Protein AF-A0A855UEG8-F1 (afdb_monomer)

pLDDT: mean 83.92, std 11.62, range [43.59, 94.69]

Nearest PDB structures (foldseek):
  9ca0-assembly1_A  TM=7.412E-01  e=6.186E+00  Homo sapiens
  8qkh-assembly1_n  TM=3.417E-01  e=5.387E-01  Staphylococcus phage 812
  7ulb-assembly4_D  TM=3.550E-01  e=8.272E+00  Dendraspis polylepis polylepis

Sequence (78 aa):
MGCKKNFVIKVSQNFGGGVEQWYYYSGTTYTVQGEVFGNFVDDIRNAKDYTSKKRAENAMEKLKIKVWNWSNMMVIQK

Secondary structure (DSSP, 8-state):
------EEEEEEEE-STT-EEEEEEEEEEEEETTEEEEEEES-GGGS--BSSHHHHHHHHHHHHHHSTT---EEEEE-

Solvent-accessible surface area (backbone atoms only — not comparable to full-atom values): 4600 Å² total; per-residue (Å²): 131,82,80,81,62,29,16,31,43,36,34,37,40,73,84,64,90,87,54,75,44,70,31,18,38,40,79,50,70,50,74,57,99,87,43,49,41,77,40,70,34,81,49,72,84,64,26,32,77,20,87,35,64,70,60,33,48,55,50,48,55,56,44,61,74,50,35,86,86,67,57,67,70,48,75,44,79,100

Organism: Enterococcus faecalis (NCBI:txid1351)

Structure (mmCIF, N/CA/C/O backbone):
data_AF-A0A855UEG8-F1
#
_entry.id   AF-A0A855UEG8-F1
#
loop_
_atom_site.grou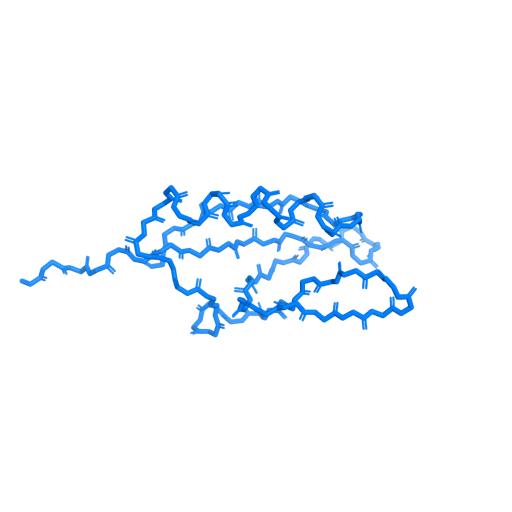p_PDB
_atom_site.id
_atom_site.type_symbol
_atom_site.label_atom_id
_atom_site.label_alt_id
_atom_site.label_comp_id
_atom_site.label_asym_id
_atom_site.label_entity_id
_atom_site.label_seq_id
_atom_site.pdbx_PDB_ins_code
_atom_site.Cartn_x
_atom_site.Cartn_y
_atom_site.Cartn_z
_atom_site.occupancy
_atom_site.B_iso_or_equiv
_atom_site.auth_seq_id
_atom_site.auth_comp_id
_atom_site.auth_asym_id
_atom_site.auth_atom_id
_atom_site.pdbx_PDB_model_num
ATOM 1 N N . MET A 1 1 ? -26.924 -1.714 11.819 1.00 43.59 1 MET A N 1
ATOM 2 C CA . MET A 1 1 ? -25.594 -2.335 11.628 1.00 43.59 1 MET A CA 1
ATOM 3 C C . MET A 1 1 ? -24.723 -1.315 10.905 1.00 43.59 1 MET A C 1
ATOM 5 O O . MET A 1 1 ? -25.012 -1.012 9.758 1.00 43.59 1 MET A O 1
ATOM 9 N N . GLY A 1 2 ? -23.780 -0.660 11.589 1.00 50.88 2 GLY A N 1
ATOM 10 C CA . GLY A 1 2 ? -22.985 0.409 10.972 1.00 50.88 2 GLY A CA 1
ATOM 11 C C . GLY A 1 2 ? -22.091 -0.151 9.868 1.00 50.88 2 GLY A C 1
ATOM 12 O O . GLY A 1 2 ? -21.357 -1.104 10.126 1.00 50.88 2 GLY A O 1
ATOM 13 N N . CYS A 1 3 ? -22.153 0.410 8.654 1.00 56.62 3 CYS A N 1
ATOM 14 C CA . CYS A 1 3 ? -21.195 0.091 7.596 1.00 56.62 3 CYS A CA 1
ATOM 15 C C . CYS A 1 3 ? -19.784 0.251 8.168 1.00 56.62 3 CYS A C 1
ATOM 17 O O . CYS A 1 3 ? -19.408 1.347 8.592 1.00 56.62 3 CYS A O 1
ATOM 19 N N . LYS A 1 4 ? -19.019 -0.845 8.233 1.00 63.28 4 LYS A N 1
ATOM 20 C CA . LYS A 1 4 ? -17.603 -0.785 8.598 1.00 63.28 4 LYS A CA 1
ATOM 21 C C . LYS A 1 4 ? -16.920 0.074 7.540 1.00 63.28 4 LYS A C 1
ATOM 23 O O . LYS A 1 4 ? -16.771 -0.352 6.402 1.00 63.28 4 LYS A O 1
ATOM 28 N N . LYS A 1 5 ? -16.578 1.307 7.912 1.00 77.31 5 LYS A N 1
ATOM 29 C CA . LYS A 1 5 ? -15.824 2.222 7.060 1.00 77.31 5 LYS A CA 1
ATOM 30 C C . LYS A 1 5 ? -14.404 1.682 6.968 1.00 77.31 5 LYS A C 1
ATOM 32 O O . LYS A 1 5 ? -13.639 1.811 7.925 1.00 77.31 5 LYS A O 1
ATOM 37 N N . ASN A 1 6 ? -14.084 1.043 5.853 1.00 90.56 6 ASN A N 1
ATOM 38 C CA . ASN A 1 6 ? -12.720 0.633 5.573 1.00 90.56 6 ASN A CA 1
ATOM 39 C C . ASN A 1 6 ? -11.993 1.762 4.850 1.00 90.56 6 ASN A C 1
ATOM 41 O O . ASN A 1 6 ? -12.596 2.597 4.177 1.00 90.56 6 ASN A O 1
ATOM 45 N N . PHE A 1 7 ? -10.681 1.789 5.014 1.00 94.12 7 PHE A N 1
ATOM 46 C CA . PHE A 1 7 ? -9.805 2.743 4.357 1.00 94.12 7 PHE A CA 1
ATOM 47 C C . PHE A 1 7 ? -8.825 1.984 3.481 1.00 94.12 7 PHE A C 1
ATOM 49 O O . PHE A 1 7 ? -8.399 0.891 3.850 1.00 94.12 7 PHE A O 1
ATOM 56 N N . VAL A 1 8 ? -8.456 2.561 2.345 1.00 94.69 8 VAL A N 1
ATOM 57 C CA . VAL A 1 8 ? -7.473 1.990 1.418 1.00 94.69 8 VAL A CA 1
ATOM 58 C C . VAL A 1 8 ? -6.462 3.060 1.024 1.00 94.69 8 VAL A C 1
ATOM 60 O O . VAL A 1 8 ? -6.754 4.257 1.080 1.00 94.69 8 VAL A O 1
ATOM 63 N N . ILE A 1 9 ? -5.266 2.629 0.632 1.00 93.56 9 ILE A N 1
ATOM 64 C CA . ILE A 1 9 ? -4.224 3.521 0.117 1.00 93.56 9 ILE A CA 1
ATOM 65 C C . ILE A 1 9 ? -4.336 3.527 -1.405 1.00 93.56 9 ILE A C 1
ATOM 67 O O . ILE A 1 9 ? -4.240 2.474 -2.037 1.00 93.56 9 ILE A O 1
ATOM 71 N N . LYS A 1 10 ? -4.542 4.712 -1.975 1.00 93.00 10 LYS A N 1
ATOM 72 C CA . LYS A 1 10 ? -4.600 4.974 -3.411 1.00 93.00 10 LYS A CA 1
ATOM 73 C C . LYS A 1 10 ? -3.307 5.675 -3.831 1.00 93.00 10 LYS A C 1
ATOM 75 O O . LYS A 1 10 ? -2.887 6.626 -3.172 1.00 93.00 10 LYS A O 1
ATOM 80 N N . VAL A 1 11 ? -2.679 5.212 -4.902 1.00 89.69 11 VAL A N 1
ATOM 81 C CA . VAL A 1 11 ? -1.421 5.743 -5.438 1.00 89.69 11 VAL A CA 1
ATOM 82 C C . VAL A 1 11 ? -1.633 6.120 -6.896 1.00 89.69 11 VAL A C 1
ATOM 84 O O . VAL A 1 11 ? -2.262 5.372 -7.640 1.00 89.69 11 VAL A O 1
ATOM 87 N N . SER A 1 12 ? -1.167 7.290 -7.305 1.00 87.25 12 SER A N 1
ATOM 88 C CA . SER A 1 12 ? -1.036 7.600 -8.729 1.00 87.25 12 SER A CA 1
ATOM 89 C C . SER A 1 12 ? 0.271 7.013 -9.242 1.00 87.25 12 SER A C 1
ATOM 91 O O . SER A 1 12 ? 1.171 6.753 -8.456 1.00 87.25 12 SER A O 1
ATOM 93 N N . GLN A 1 13 ? 0.391 6.784 -10.538 1.00 78.25 13 GLN A N 1
ATOM 94 C CA . GLN A 1 13 ? 1.643 6.478 -11.216 1.00 78.25 13 GLN A CA 1
ATOM 95 C C . GLN A 1 13 ? 1.640 7.212 -12.548 1.00 78.25 13 GLN A C 1
ATOM 97 O O . GLN A 1 13 ? 0.629 7.226 -13.255 1.00 78.25 13 GLN A O 1
ATOM 102 N N . ASN A 1 14 ? 2.765 7.843 -12.875 1.00 74.75 14 ASN A N 1
ATOM 103 C CA . ASN A 1 14 ? 2.967 8.490 -14.162 1.00 74.75 14 ASN A CA 1
ATOM 104 C C . ASN A 1 14 ? 3.920 7.625 -14.992 1.00 74.75 14 ASN A C 1
ATOM 106 O O . ASN A 1 14 ? 5.110 7.554 -14.697 1.00 74.75 14 ASN A O 1
ATOM 110 N N . PHE A 1 15 ? 3.391 6.956 -16.015 1.00 69.62 15 PHE A N 1
ATOM 111 C CA . PHE A 1 15 ? 4.167 6.077 -16.899 1.00 69.62 15 PHE A CA 1
ATOM 112 C C . PHE A 1 15 ? 4.817 6.823 -18.079 1.00 69.62 15 PHE A C 1
ATOM 114 O O . PHE A 1 15 ? 5.245 6.201 -19.048 1.00 69.62 15 PHE A O 1
ATOM 121 N N . GLY A 1 16 ? 4.907 8.156 -18.011 1.00 61.84 16 GLY A N 1
ATOM 122 C CA . GLY A 1 16 ? 5.297 8.997 -19.141 1.00 61.84 16 GLY A CA 1
ATOM 123 C C . GLY A 1 16 ? 4.112 9.293 -20.068 1.00 61.84 16 GLY A C 1
ATOM 124 O O . GLY A 1 16 ? 3.114 8.578 -20.091 1.00 61.84 16 GLY A O 1
ATOM 125 N N . GLY A 1 17 ? 4.183 10.405 -20.804 1.00 68.12 17 GLY A N 1
ATOM 126 C CA . GLY A 1 17 ? 3.104 10.841 -21.706 1.00 68.12 17 GLY A CA 1
ATOM 127 C C . GLY A 1 17 ? 1.966 11.636 -21.048 1.00 68.12 17 GLY A C 1
ATOM 128 O O . GLY A 1 17 ? 0.965 11.909 -21.700 1.00 68.12 17 GLY A O 1
ATOM 129 N N . GLY A 1 18 ? 2.104 12.032 -19.776 1.00 70.81 18 GLY A N 1
ATOM 130 C CA . GLY A 1 18 ? 1.160 12.932 -19.095 1.00 70.81 18 GLY A CA 1
ATOM 131 C C . GLY A 1 18 ? -0.127 12.276 -18.582 1.00 70.81 18 GLY A C 1
ATOM 132 O O . GLY A 1 18 ? -0.959 12.962 -17.995 1.00 70.81 18 GLY A O 1
ATOM 133 N N . VAL A 1 19 ? -0.289 10.961 -18.756 1.00 75.00 19 VAL A N 1
ATOM 134 C CA . VAL A 1 19 ? -1.445 10.217 -18.243 1.00 75.00 19 VAL A CA 1
ATOM 135 C C . VAL A 1 19 ? -1.133 9.699 -16.841 1.00 75.00 19 VAL A C 1
ATOM 137 O O . VAL A 1 19 ? -0.333 8.782 -16.658 1.00 75.00 19 VAL A O 1
ATOM 140 N N . GLU A 1 20 ? -1.780 10.296 -15.843 1.00 83.50 20 GLU A N 1
ATOM 141 C CA . GLU A 1 20 ? -1.757 9.808 -14.467 1.00 83.50 20 GLU A CA 1
ATOM 142 C C . GLU A 1 20 ? -2.762 8.661 -14.312 1.00 83.50 20 GLU A C 1
ATOM 144 O O . GLU A 1 20 ? -3.966 8.840 -14.513 1.00 83.50 20 GLU A O 1
ATOM 149 N N . GLN A 1 21 ? -2.275 7.478 -13.943 1.00 86.12 21 GLN A N 1
ATOM 150 C CA . GLN A 1 21 ? -3.126 6.331 -13.636 1.00 86.12 21 GLN A CA 1
ATOM 151 C C . GLN A 1 21 ? -3.159 6.082 -12.137 1.00 86.12 21 GLN A C 1
ATOM 153 O O . GLN A 1 21 ? -2.154 6.235 -11.449 1.00 86.12 21 GLN A O 1
ATOM 158 N N . TRP A 1 22 ? -4.320 5.689 -11.628 1.00 90.38 22 TRP A N 1
ATOM 159 C CA . TRP A 1 22 ? -4.523 5.471 -10.205 1.00 90.38 22 TRP A CA 1
ATOM 160 C C . TRP A 1 22 ? -4.699 3.992 -9.886 1.00 90.38 22 TRP A C 1
ATOM 162 O O . TRP A 1 22 ? -5.514 3.315 -10.502 1.00 90.38 22 TRP A O 1
ATOM 172 N N . TYR A 1 23 ? -4.000 3.544 -8.851 1.00 91.81 23 TYR A N 1
ATOM 173 C CA . TYR A 1 23 ? -4.015 2.178 -8.353 1.00 91.81 23 TYR A CA 1
ATOM 174 C C . TYR A 1 23 ? -4.242 2.149 -6.844 1.00 91.81 23 TYR A C 1
ATOM 176 O O . TYR A 1 23 ? -4.143 3.165 -6.150 1.00 91.81 23 TYR A O 1
ATOM 184 N N . TYR A 1 24 ? -4.504 0.961 -6.319 1.00 93.00 24 TYR A N 1
ATOM 185 C CA . TYR A 1 24 ? -4.698 0.702 -4.904 1.00 93.00 24 TYR A CA 1
ATOM 186 C C . TYR A 1 24 ? -3.620 -0.234 -4.378 1.00 93.00 24 TYR A C 1
ATOM 188 O O . TYR A 1 24 ? -3.249 -1.212 -5.022 1.00 93.00 24 TYR A O 1
ATOM 196 N N . TYR A 1 25 ? -3.113 0.042 -3.183 1.00 91.44 25 TYR A N 1
ATOM 197 C CA . TYR A 1 25 ? -2.135 -0.832 -2.546 1.00 91.44 25 TYR A CA 1
ATOM 198 C C . TYR A 1 25 ? -2.784 -2.145 -2.096 1.00 91.44 25 TYR A C 1
ATOM 200 O O . TYR A 1 25 ? -3.744 -2.136 -1.325 1.00 91.44 25 TYR A O 1
ATOM 208 N N . SER A 1 26 ? -2.233 -3.277 -2.536 1.00 91.62 26 SER A N 1
ATOM 209 C CA . SER A 1 26 ? -2.755 -4.621 -2.225 1.00 91.62 26 SER A CA 1
ATOM 210 C C . SER A 1 26 ? -2.375 -5.129 -0.828 1.00 91.62 26 SER A C 1
ATOM 212 O O . SER A 1 26 ? -2.940 -6.105 -0.337 1.00 91.62 26 SER A O 1
ATOM 214 N N . GLY A 1 27 ? -1.438 -4.464 -0.143 1.00 90.06 27 GLY A N 1
ATOM 215 C CA . GLY A 1 27 ? -0.957 -4.892 1.175 1.00 90.06 27 GLY A CA 1
ATOM 216 C C . GLY A 1 27 ? 0.334 -5.700 1.138 1.00 90.06 27 GLY A C 1
ATOM 217 O O . GLY A 1 27 ? 0.897 -5.953 2.204 1.00 90.06 27 GLY A O 1
ATOM 218 N N . THR A 1 28 ? 0.807 -6.074 -0.051 1.00 88.69 28 THR A N 1
ATOM 219 C CA . THR A 1 28 ? 2.057 -6.808 -0.240 1.00 88.69 28 THR A CA 1
ATOM 220 C C . THR A 1 28 ? 3.127 -5.935 -0.888 1.00 88.69 28 THR A C 1
ATOM 222 O O . THR A 1 28 ? 2.846 -5.017 -1.659 1.00 88.69 28 THR A O 1
ATOM 225 N N . THR A 1 29 ? 4.379 -6.229 -0.556 1.00 86.56 29 THR A N 1
ATOM 226 C CA . THR A 1 29 ? 5.567 -5.643 -1.183 1.00 86.56 29 THR A CA 1
ATOM 227 C C . THR A 1 29 ? 6.423 -6.760 -1.756 1.00 86.56 29 THR A C 1
ATOM 229 O O . THR A 1 29 ? 6.429 -7.861 -1.205 1.00 86.56 29 THR A O 1
ATOM 232 N N . TYR A 1 30 ? 7.179 -6.472 -2.805 1.00 84.56 30 TYR A N 1
ATOM 233 C CA . TYR A 1 30 ? 8.147 -7.395 -3.392 1.00 84.56 30 TYR A CA 1
ATOM 234 C C . TYR A 1 30 ? 9.516 -6.723 -3.497 1.00 84.56 30 TYR A C 1
ATOM 236 O O . TYR A 1 30 ? 9.605 -5.498 -3.497 1.00 84.56 30 TYR A O 1
ATOM 244 N N . THR A 1 31 ? 10.581 -7.521 -3.555 1.00 85.88 31 THR A N 1
ATOM 245 C CA . THR A 1 31 ? 11.958 -7.019 -3.610 1.00 85.88 31 THR A CA 1
ATOM 246 C C . THR A 1 31 ? 12.583 -7.364 -4.957 1.00 85.88 31 THR A C 1
ATOM 248 O O . THR A 1 31 ? 12.531 -8.522 -5.367 1.00 85.88 31 THR A O 1
ATOM 251 N N . VAL A 1 32 ? 13.201 -6.392 -5.631 1.00 82.31 32 VAL A N 1
ATOM 252 C CA . VAL A 1 32 ? 13.957 -6.588 -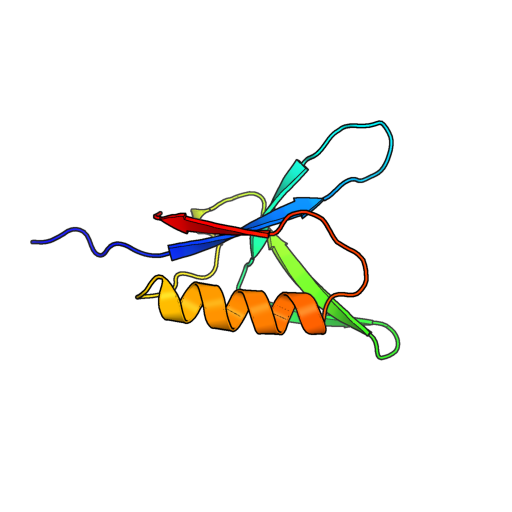6.881 1.00 82.31 32 VAL A CA 1
ATOM 253 C C . VAL A 1 32 ? 15.332 -5.959 -6.701 1.00 82.31 32 VAL A C 1
ATOM 255 O O . VAL A 1 32 ? 15.424 -4.790 -6.360 1.00 82.31 32 VAL A O 1
ATOM 258 N N . GLN A 1 33 ? 16.403 -6.743 -6.875 1.00 85.38 33 GLN A N 1
ATOM 259 C CA . GLN A 1 33 ? 17.798 -6.272 -6.760 1.00 85.38 33 GLN A CA 1
ATOM 260 C C . GLN A 1 33 ? 18.118 -5.511 -5.449 1.00 85.38 33 GLN A C 1
ATOM 262 O O . GLN A 1 33 ? 18.977 -4.640 -5.417 1.00 85.38 33 GLN A O 1
ATOM 267 N N . GLY A 1 34 ? 17.446 -5.863 -4.346 1.00 83.25 34 GLY A N 1
ATOM 268 C CA . GLY A 1 34 ? 17.615 -5.215 -3.037 1.00 83.25 34 GLY A CA 1
ATOM 269 C C . GLY A 1 34 ? 16.678 -4.028 -2.780 1.00 83.25 34 GLY A C 1
ATOM 270 O O . GLY A 1 34 ? 16.575 -3.588 -1.636 1.00 83.25 34 GLY A O 1
ATOM 271 N N . GLU A 1 35 ? 15.936 -3.566 -3.787 1.00 81.31 35 GLU A N 1
ATOM 272 C CA . GLU A 1 35 ? 14.944 -2.492 -3.669 1.00 81.31 35 GLU A CA 1
ATOM 273 C C . GLU A 1 35 ? 13.537 -3.046 -3.407 1.00 81.31 35 GLU A C 1
ATOM 275 O O . GLU A 1 35 ? 13.164 -4.091 -3.940 1.00 81.31 35 GLU A O 1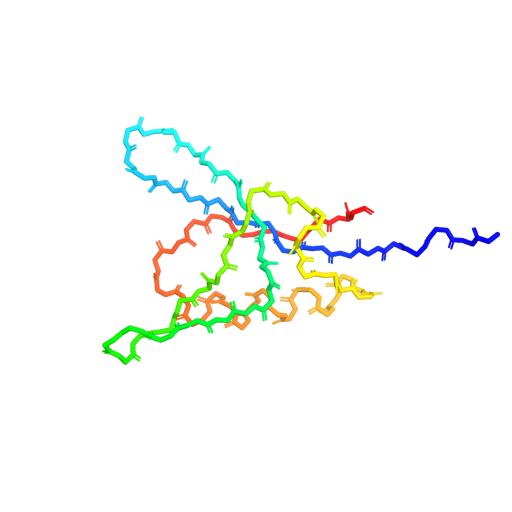
ATOM 280 N N . VAL A 1 36 ? 12.743 -2.356 -2.579 1.00 81.69 36 VAL A N 1
ATOM 281 C CA . VAL A 1 36 ? 11.395 -2.793 -2.177 1.00 81.69 36 VAL A CA 1
ATOM 282 C C . VAL A 1 36 ? 10.327 -2.003 -2.928 1.00 81.69 36 VAL A C 1
ATOM 284 O O . VAL A 1 36 ? 10.228 -0.786 -2.802 1.00 81.69 36 VAL A O 1
ATOM 287 N N . PHE A 1 37 ? 9.446 -2.718 -3.616 1.00 81.56 37 PHE A N 1
ATOM 288 C CA . PHE A 1 37 ? 8.346 -2.166 -4.396 1.00 81.56 37 PHE A CA 1
ATOM 289 C C . PHE A 1 37 ? 6.999 -2.542 -3.778 1.00 81.56 37 PHE A C 1
ATOM 291 O O . PHE A 1 37 ? 6.807 -3.647 -3.262 1.00 81.56 37 PHE A O 1
ATOM 298 N N . GLY A 1 38 ? 6.047 -1.610 -3.817 1.00 83.19 38 GLY A N 1
ATOM 299 C CA . GLY A 1 38 ? 4.659 -1.895 -3.462 1.00 83.19 38 GLY A CA 1
ATOM 300 C C . GLY A 1 38 ? 3.955 -2.653 -4.584 1.00 83.19 38 GLY A C 1
ATOM 301 O O . GLY A 1 38 ? 4.145 -2.336 -5.753 1.00 83.19 38 GLY A O 1
ATOM 302 N N . ASN A 1 39 ? 3.124 -3.635 -4.237 1.00 87.81 39 ASN A N 1
ATOM 303 C CA . ASN A 1 39 ? 2.246 -4.280 -5.206 1.00 87.81 39 ASN A CA 1
ATOM 304 C C . ASN A 1 39 ? 0.901 -3.544 -5.272 1.00 87.81 39 ASN A C 1
ATOM 306 O O . ASN A 1 39 ? 0.208 -3.404 -4.251 1.00 87.81 39 ASN A O 1
ATOM 310 N N . PHE A 1 40 ? 0.523 -3.098 -6.467 1.00 89.19 40 PHE A N 1
ATOM 311 C CA . PHE A 1 40 ? -0.650 -2.260 -6.693 1.00 89.19 40 PHE A CA 1
ATOM 312 C C . PHE A 1 40 ? -1.630 -2.919 -7.666 1.00 89.19 40 PHE A C 1
ATOM 314 O O . PHE A 1 40 ? -1.224 -3.601 -8.599 1.00 89.19 40 PHE A O 1
ATOM 321 N N . VAL A 1 41 ? -2.921 -2.715 -7.424 1.00 91.56 41 VAL A N 1
ATOM 322 C CA . VAL A 1 41 ? -4.035 -3.282 -8.196 1.00 91.56 41 VAL A CA 1
ATOM 323 C C . VAL A 1 41 ? -4.939 -2.163 -8.704 1.00 91.56 41 VAL A C 1
ATOM 325 O O . VAL A 1 41 ? -5.073 -1.131 -8.049 1.00 91.56 41 VAL A O 1
ATOM 328 N N . ASP A 1 42 ? -5.567 -2.347 -9.857 1.00 91.62 42 ASP A N 1
ATOM 329 C CA . ASP A 1 42 ? -6.531 -1.397 -10.432 1.00 91.62 42 ASP A CA 1
ATOM 330 C C . ASP A 1 42 ? -7.903 -1.440 -9.728 1.00 91.62 42 ASP A C 1
ATOM 332 O O . ASP A 1 42 ? -8.614 -0.436 -9.678 1.00 91.62 42 ASP A O 1
ATOM 336 N N . ASP A 1 43 ? -8.251 -2.569 -9.103 1.00 90.81 43 ASP A N 1
ATOM 337 C CA . ASP A 1 43 ? -9.543 -2.776 -8.445 1.00 90.81 43 ASP A CA 1
ATOM 338 C C . ASP A 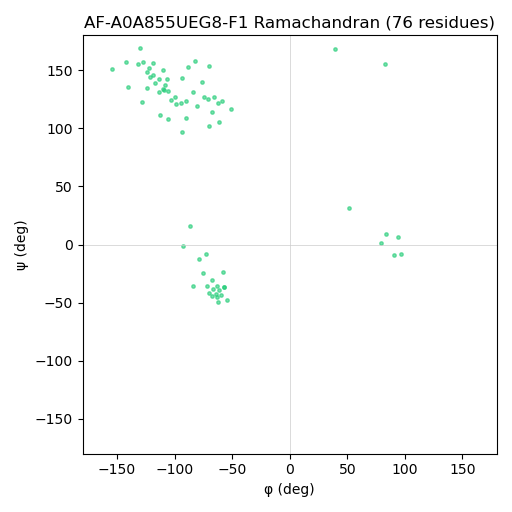1 43 ? -9.483 -2.552 -6.921 1.00 90.81 43 ASP A C 1
ATOM 340 O O . ASP A 1 43 ? -8.802 -3.268 -6.180 1.00 90.81 43 ASP A O 1
ATOM 344 N N . ILE A 1 44 ? -10.290 -1.607 -6.424 1.00 91.75 44 ILE A N 1
ATOM 345 C CA . ILE A 1 44 ? -10.435 -1.291 -4.992 1.00 91.75 44 ILE A CA 1
ATOM 346 C C . ILE A 1 44 ? -10.889 -2.491 -4.138 1.00 91.75 44 ILE A C 1
ATOM 348 O O . ILE A 1 44 ? -10.648 -2.536 -2.925 1.00 91.75 44 ILE A O 1
ATOM 352 N N . ARG A 1 45 ? -11.546 -3.491 -4.736 1.00 90.56 45 ARG A N 1
ATOM 353 C CA . ARG A 1 45 ? -11.963 -4.722 -4.045 1.00 90.56 45 ARG A CA 1
ATOM 354 C C . ARG A 1 45 ? -10.770 -5.574 -3.621 1.00 90.56 45 ARG A C 1
ATOM 356 O O . ARG A 1 45 ? -10.848 -6.200 -2.569 1.00 90.56 45 ARG A O 1
ATOM 363 N N . ASN A 1 46 ? -9.676 -5.516 -4.380 1.00 92.19 46 ASN A N 1
ATOM 364 C CA . ASN A 1 46 ? -8.433 -6.251 -4.130 1.00 92.19 46 ASN A CA 1
ATOM 365 C C . ASN A 1 46 ? -7.420 -5.444 -3.298 1.00 92.19 46 ASN A C 1
ATOM 367 O O . ASN A 1 46 ? -6.326 -5.921 -2.995 1.00 92.19 46 ASN A O 1
ATOM 371 N N . ALA A 1 47 ? -7.769 -4.210 -2.93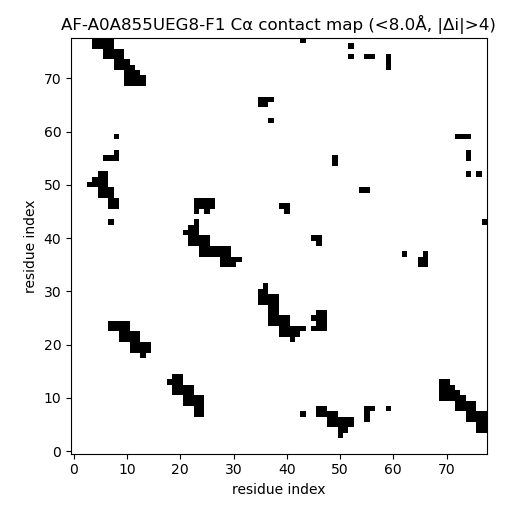4 1.00 93.06 47 ALA A N 1
ATOM 372 C CA . ALA A 1 47 ? -6.943 -3.357 -2.101 1.00 93.06 47 ALA A CA 1
ATOM 373 C C . ALA A 1 47 ? -6.885 -3.859 -0.654 1.00 93.06 47 ALA A C 1
ATOM 375 O O . ALA A 1 47 ? -7.829 -4.457 -0.131 1.00 93.06 47 ALA A O 1
ATOM 376 N N . LYS A 1 48 ? -5.800 -3.522 0.042 1.00 93.75 48 LYS A N 1
ATOM 377 C CA . LYS A 1 48 ? -5.697 -3.767 1.476 1.00 93.75 48 LYS A CA 1
ATOM 378 C C . LYS A 1 48 ? -6.684 -2.890 2.236 1.00 93.75 48 LYS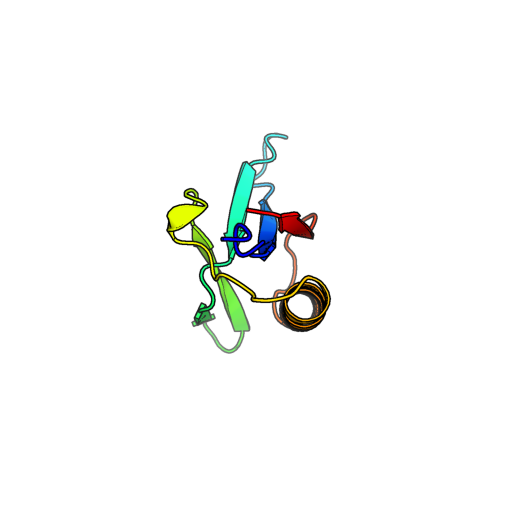 A C 1
ATOM 380 O O . LYS A 1 48 ? -6.513 -1.675 2.314 1.00 93.75 48 LYS A O 1
ATOM 385 N N . ASP A 1 49 ? -7.660 -3.531 2.867 1.00 93.88 49 ASP A N 1
ATOM 386 C CA . ASP A 1 49 ? -8.577 -2.881 3.795 1.00 93.88 49 ASP A CA 1
ATOM 387 C C . ASP A 1 49 ? -7.892 -2.574 5.140 1.00 93.88 49 ASP A C 1
ATOM 389 O O . ASP A 1 49 ? -7.335 -3.451 5.814 1.00 93.88 49 ASP A O 1
ATOM 393 N N . TYR A 1 50 ? -7.979 -1.314 5.559 1.00 93.31 50 TYR A N 1
ATOM 394 C CA . TYR A 1 50 ? -7.572 -0.841 6.876 1.00 93.31 50 TYR A CA 1
ATOM 395 C C . TYR A 1 50 ? -8.802 -0.470 7.702 1.00 93.31 50 TYR A C 1
ATOM 397 O O . TYR A 1 50 ? -9.672 0.276 7.263 1.00 93.31 50 TYR A O 1
ATOM 405 N N . THR A 1 51 ? -8.839 -0.935 8.950 1.00 90.88 51 THR A N 1
ATOM 406 C CA . THR A 1 51 ? -9.974 -0.719 9.864 1.00 90.88 51 THR A CA 1
ATOM 407 C C . THR A 1 51 ? -10.084 0.712 10.397 1.00 90.88 51 THR A C 1
ATOM 409 O O . THR A 1 51 ? -11.031 1.031 11.108 1.00 90.88 51 THR A O 1
ATOM 412 N N . SER A 1 52 ? -9.087 1.565 10.145 1.00 91.81 52 SER A N 1
ATOM 413 C CA . SER A 1 52 ? -9.113 2.978 10.521 1.00 91.81 52 SER A CA 1
ATOM 414 C C . SER A 1 52 ? -8.210 3.810 9.617 1.00 91.81 52 SER A C 1
ATOM 416 O O . SER A 1 52 ? -7.171 3.332 9.154 1.00 91.81 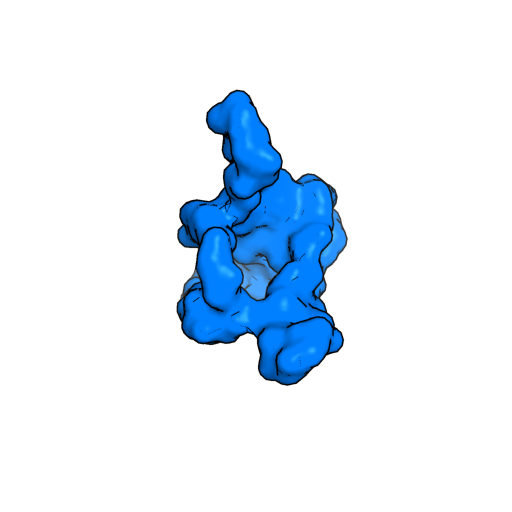52 SER A O 1
ATOM 418 N N . LYS A 1 53 ? -8.575 5.085 9.435 1.00 93.06 53 LYS A N 1
ATOM 419 C CA . LYS A 1 53 ? -7.797 6.053 8.652 1.00 93.06 53 LYS A CA 1
ATOM 420 C C . LYS A 1 53 ? -6.350 6.145 9.145 1.00 93.06 53 LYS A C 1
ATOM 422 O O . LYS A 1 53 ? -5.432 5.960 8.360 1.00 93.06 53 LYS A O 1
ATOM 427 N N . LYS A 1 54 ? -6.156 6.265 10.465 1.00 93.88 54 LYS A N 1
ATOM 428 C CA . LYS A 1 54 ? -4.829 6.341 11.104 1.00 93.88 54 LYS A CA 1
ATOM 429 C C . LYS A 1 54 ? -3.933 5.137 10.786 1.00 93.88 54 LYS A C 1
ATOM 431 O O . LYS A 1 54 ? -2.723 5.286 10.640 1.00 93.88 54 LYS A O 1
ATOM 436 N N . ARG A 1 55 ? -4.503 3.927 10.687 1.00 92.94 55 ARG A N 1
ATOM 437 C CA . ARG A 1 55 ? -3.739 2.724 10.309 1.00 92.94 55 ARG A CA 1
ATOM 438 C C . ARG A 1 55 ? -3.320 2.763 8.841 1.00 92.94 55 ARG A C 1
ATOM 440 O O . ARG A 1 55 ? -2.183 2.404 8.548 1.00 92.94 55 ARG A O 1
ATOM 447 N N . ALA A 1 56 ? -4.211 3.205 7.954 1.00 93.00 56 ALA A N 1
ATOM 448 C CA . ALA A 1 56 ? -3.894 3.390 6.541 1.00 93.00 56 ALA A CA 1
ATOM 449 C C . ALA A 1 56 ? -2.832 4.482 6.338 1.00 93.00 56 ALA A C 1
ATOM 451 O O . ALA A 1 56 ? -1.896 4.272 5.579 1.00 93.00 56 ALA A O 1
ATOM 452 N N . GLU A 1 57 ? -2.926 5.603 7.058 1.00 93.94 57 GLU A N 1
ATOM 453 C CA . GLU A 1 57 ? -1.959 6.709 6.987 1.00 93.94 57 GLU A CA 1
ATOM 454 C C . GLU A 1 57 ? -0.559 6.264 7.426 1.00 93.94 57 GLU A C 1
ATOM 456 O O . GLU A 1 57 ? 0.391 6.427 6.670 1.00 93.94 57 GLU A O 1
ATOM 461 N N . ASN A 1 58 ? -0.435 5.589 8.574 1.00 93.38 58 ASN A N 1
ATOM 462 C CA . ASN A 1 58 ? 0.854 5.057 9.038 1.00 93.38 58 ASN A CA 1
ATOM 463 C C . ASN A 1 58 ? 1.442 4.027 8.049 1.00 93.38 58 ASN A C 1
ATOM 465 O O . ASN A 1 58 ? 2.643 4.000 7.784 1.00 93.38 58 ASN A O 1
ATOM 469 N N . ALA A 1 59 ? 0.600 3.167 7.465 1.00 90.69 59 ALA A N 1
ATOM 470 C CA . ALA A 1 59 ? 1.051 2.232 6.437 1.00 90.69 59 ALA A CA 1
ATOM 471 C C . ALA A 1 59 ? 1.497 2.953 5.152 1.00 90.69 59 ALA A C 1
ATOM 473 O O . ALA A 1 59 ? 2.506 2.562 4.569 1.00 90.69 59 ALA A O 1
ATOM 474 N N . MET A 1 60 ? 0.796 4.017 4.750 1.00 91.31 60 MET A N 1
ATOM 475 C CA . MET A 1 60 ? 1.163 4.869 3.620 1.00 91.31 60 MET A CA 1
ATOM 476 C C . MET A 1 60 ? 2.504 5.567 3.860 1.00 91.31 60 MET A C 1
ATOM 478 O O . MET A 1 60 ? 3.346 5.549 2.971 1.00 91.31 60 MET A O 1
ATOM 482 N N . GLU A 1 61 ? 2.746 6.132 5.045 1.00 89.88 61 GLU A N 1
ATOM 483 C CA . GLU A 1 61 ? 4.032 6.760 5.389 1.00 89.88 61 GLU A CA 1
ATOM 484 C C . GLU A 1 61 ? 5.194 5.766 5.301 1.00 89.88 61 GLU A C 1
ATOM 486 O O . GLU A 1 61 ? 6.226 6.060 4.699 1.00 89.88 61 GLU A O 1
ATOM 491 N N . LYS A 1 62 ? 5.002 4.543 5.809 1.00 87.81 62 LYS A N 1
ATOM 492 C CA . LYS A 1 62 ? 5.994 3.466 5.661 1.00 87.81 62 LYS A CA 1
ATOM 493 C C . LYS A 1 62 ? 6.216 3.071 4.203 1.00 87.81 62 LYS A C 1
ATOM 495 O O . LYS A 1 62 ? 7.340 2.726 3.844 1.00 87.81 62 LYS A O 1
ATOM 500 N N . LEU A 1 63 ? 5.169 3.095 3.377 1.00 85.88 63 LEU A N 1
ATOM 501 C CA . LEU A 1 63 ? 5.281 2.818 1.945 1.00 85.88 63 LEU A CA 1
ATOM 502 C C . LEU A 1 63 ? 6.079 3.914 1.231 1.00 85.88 63 LEU A C 1
ATOM 504 O O . LEU A 1 63 ? 6.972 3.590 0.458 1.00 85.88 63 LEU A O 1
ATOM 508 N N . LYS A 1 64 ? 5.809 5.189 1.545 1.00 83.88 64 LYS A N 1
ATOM 509 C CA . LYS A 1 64 ? 6.508 6.355 0.975 1.00 83.88 64 LYS A CA 1
ATOM 510 C C . LYS A 1 64 ? 8.018 6.317 1.209 1.00 83.88 64 LYS A C 1
ATOM 512 O O . LYS A 1 64 ? 8.768 6.731 0.341 1.00 83.88 64 LYS A O 1
ATOM 517 N N . ILE A 1 65 ? 8.459 5.817 2.366 1.00 80.38 65 ILE A N 1
ATOM 518 C CA . ILE A 1 65 ? 9.892 5.683 2.683 1.00 80.38 65 ILE A CA 1
ATOM 519 C C . ILE A 1 65 ? 10.541 4.554 1.870 1.00 80.38 65 ILE A C 1
ATOM 521 O O . ILE A 1 65 ? 11.706 4.649 1.502 1.00 80.38 65 ILE A O 1
ATOM 525 N N . LYS A 1 66 ? 9.806 3.463 1.624 1.00 73.94 66 LYS A N 1
ATOM 526 C CA . LYS A 1 66 ? 10.340 2.258 0.973 1.00 73.94 66 LYS A CA 1
ATOM 527 C C . LYS A 1 66 ? 10.345 2.341 -0.548 1.00 73.94 66 LYS A C 1
ATOM 529 O O . LYS A 1 66 ? 11.241 1.785 -1.168 1.00 73.94 66 LYS A O 1
ATOM 534 N N . VAL A 1 67 ? 9.337 2.982 -1.132 1.00 67.88 67 VAL A N 1
ATOM 535 C CA . VAL A 1 67 ? 9.153 3.034 -2.583 1.00 67.88 67 VAL A CA 1
ATOM 536 C C . VAL A 1 67 ? 9.811 4.304 -3.110 1.00 67.88 67 VAL A C 1
ATOM 538 O O . VAL A 1 67 ? 9.231 5.389 -3.064 1.00 67.88 67 VAL A O 1
ATOM 541 N N . TRP A 1 68 ? 11.040 4.160 -3.601 1.00 56.41 68 TRP A N 1
ATOM 542 C CA . TRP A 1 68 ? 11.751 5.218 -4.311 1.00 56.41 68 TRP A CA 1
ATOM 543 C C . TRP A 1 68 ? 10.947 5.541 -5.586 1.00 56.41 68 TRP A C 1
ATOM 545 O O . TRP A 1 68 ? 10.724 4.671 -6.422 1.00 56.41 68 TRP A O 1
ATOM 555 N N . ASN A 1 69 ? 10.515 6.796 -5.741 1.00 57.75 69 ASN A N 1
ATOM 556 C CA . ASN A 1 69 ? 10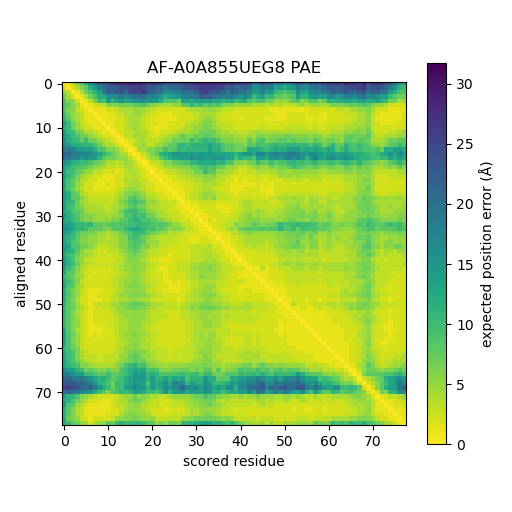.105 7.412 -7.014 1.00 57.75 69 ASN A CA 1
ATOM 557 C C . ASN A 1 69 ? 8.629 7.436 -7.475 1.00 57.75 69 ASN A C 1
ATOM 559 O O . ASN A 1 69 ? 8.400 7.865 -8.604 1.00 57.75 69 ASN A O 1
ATOM 563 N N . TRP A 1 70 ? 7.609 7.018 -6.717 1.00 63.00 70 TRP A N 1
ATOM 564 C CA . TRP A 1 70 ? 6.227 7.007 -7.255 1.00 63.00 70 TRP A CA 1
ATOM 565 C C . TRP A 1 70 ? 5.303 8.020 -6.560 1.00 63.00 70 TRP A C 1
ATOM 567 O O . TRP A 1 70 ? 4.982 7.832 -5.395 1.00 63.00 70 TRP A O 1
ATOM 577 N N . SER A 1 71 ? 4.911 9.064 -7.315 1.00 68.38 71 SER A N 1
ATOM 578 C CA . SER A 1 71 ? 3.589 9.725 -7.425 1.00 68.38 71 SER A CA 1
ATOM 579 C C . SER A 1 71 ? 2.693 9.962 -6.176 1.00 68.38 71 SER A C 1
ATOM 581 O O . SER A 1 71 ? 2.913 9.479 -5.071 1.00 68.38 71 SER A O 1
ATOM 583 N N . ASN A 1 72 ? 1.640 10.779 -6.322 1.00 83.88 72 ASN A N 1
ATOM 584 C CA . ASN A 1 72 ? 0.750 11.162 -5.217 1.00 83.88 72 ASN A CA 1
ATOM 585 C C . ASN A 1 72 ? 0.078 9.941 -4.564 1.00 83.88 72 ASN A C 1
ATOM 587 O O . ASN A 1 72 ? -0.653 9.195 -5.218 1.00 83.88 72 ASN A O 1
ATOM 591 N N . MET A 1 73 ? 0.265 9.786 -3.252 1.00 88.56 73 MET A N 1
ATOM 592 C CA . MET A 1 73 ? -0.429 8.798 -2.422 1.00 88.56 73 MET A CA 1
ATOM 593 C C . MET A 1 73 ? -1.453 9.466 -1.510 1.00 88.56 73 MET A C 1
ATOM 595 O O . MET A 1 73 ? -1.149 10.472 -0.862 1.00 88.56 73 MET A O 1
ATOM 599 N N . MET A 1 74 ? -2.633 8.859 -1.390 1.00 92.75 74 MET A N 1
ATOM 600 C CA . MET A 1 74 ? -3.690 9.305 -0.486 1.00 92.75 74 MET A CA 1
ATOM 601 C C . MET A 1 74 ? -4.435 8.132 0.152 1.00 92.75 74 MET A C 1
ATOM 603 O O . MET A 1 74 ? -4.484 7.029 -0.388 1.00 92.75 74 MET A O 1
ATOM 607 N N . VAL A 1 75 ? -5.062 8.388 1.297 1.00 93.44 75 VAL A N 1
ATOM 608 C CA . VAL A 1 75 ? -5.972 7.443 1.949 1.00 93.44 75 VAL A CA 1
ATOM 609 C C . VAL A 1 75 ? -7.405 7.835 1.620 1.00 93.44 75 VAL A C 1
ATOM 611 O O . VAL A 1 75 ? -7.801 8.973 1.874 1.00 93.44 75 VAL A O 1
ATOM 614 N N . ILE A 1 76 ? -8.190 6.889 1.109 1.00 94.12 76 ILE A N 1
ATOM 615 C CA . ILE A 1 76 ? -9.618 7.089 0.829 1.00 94.12 76 ILE A CA 1
ATOM 616 C C . ILE A 1 76 ? -10.472 6.121 1.648 1.00 94.12 76 ILE A C 1
ATOM 618 O O . ILE A 1 76 ? -9.996 5.065 2.069 1.00 94.12 76 ILE A O 1
ATOM 622 N N . GLN A 1 77 ? -11.733 6.484 1.871 1.00 91.75 77 GLN A N 1
ATOM 623 C CA . GLN A 1 77 ? -12.725 5.575 2.439 1.00 91.75 77 GLN A CA 1
ATOM 624 C C . GLN A 1 77 ? -13.314 4.711 1.314 1.00 91.75 77 GLN A C 1
ATOM 626 O O . GLN A 1 77 ? -13.683 5.250 0.271 1.00 91.75 77 GLN A O 1
ATOM 631 N N . LYS A 1 78 ? -13.369 3.397 1.534 1.00 86.38 78 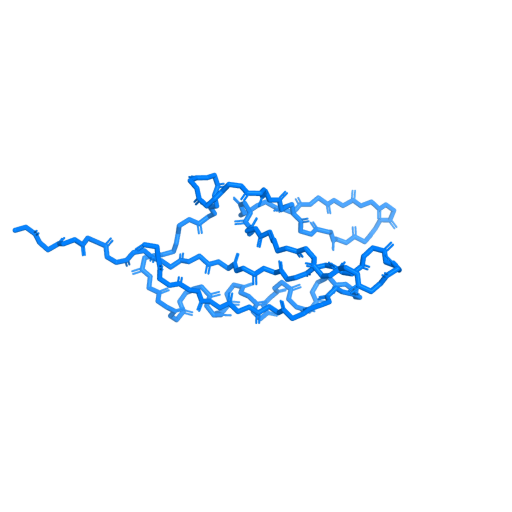LYS A N 1
ATOM 632 C CA . LYS A 1 78 ? -14.038 2.419 0.667 1.00 86.38 78 LYS A CA 1
ATOM 633 C C . LYS A 1 78 ? -15.524 2.322 1.011 1.00 86.38 78 LYS A C 1
ATOM 635 O O . LYS A 1 78 ? -15.879 2.563 2.194 1.00 86.38 78 LYS A O 1
#

Mean predicted aligned error: 5.73 Å

Radius of gyration: 12.96 Å; Cα contacts (8 Å, |Δi|>4): 146; chains: 1; bounding box: 43×20×33 Å

Foldseek 3Di:
DDDQWWKWKKFWFDPDPPDIDIWTFQPDWDDDPNAIGTDTHNDPVNHDTDSDPVVNVVVVVVNVVRDPDTGDMDMDTD